Protein AF-A0A535WYV5-F1 (afdb_monomer)

Secondary structure (DSSP, 8-state):
-EEEETTEEEE--S-B--TT-TTBHHHHGGG-SS--------SS-HHHHSPPSS---PPP------PPP---HHHHH--TTTT-TTGGGGG-TT--EEE-HHHHHHTTTT--HHHHHHHHHHHHHHHHHHSS-EEE-PPPTT--HHHHHH-

pLDDT: mean 81.95, std 10.93, range [49.19, 94.5]

Mean predicted aligned error: 14.27 Å

Foldseek 3Di:
DWDDDDPDIDDDPPEDCDPPDPHHPQVVCVPPPRDHDDDDDDDDDPVVSDDDPDDDDDDDDDPPPPPDPLDALVQQLDDCVVLGHPNVCLVVLVAAEDEDVVLQVCCVPRDDPVSLVSNQVSQVVVCVVSVRHYYDHDAHPPDDPVRSVVD

Structure (mmCIF, N/CA/C/O backbone):
data_AF-A0A535WYV5-F1
#
_entry.id   AF-A0A535WYV5-F1
#
loop_
_atom_site.group_PDB
_atom_site.id
_atom_site.type_symbol
_atom_site.label_atom_id
_atom_site.label_alt_id
_atom_site.label_comp_id
_atom_site.label_asym_id
_atom_site.label_entity_id
_atom_site.label_seq_id
_atom_site.pdbx_PDB_ins_code
_atom_site.Cartn_x
_atom_site.Cartn_y
_atom_site.Cartn_z
_atom_site.occupancy
_atom_site.B_iso_or_equiv
_atom_site.auth_seq_id
_atom_site.auth_comp_id
_atom_site.auth_asym_id
_atom_site.auth_atom_id
_atom_site.pdbx_PDB_model_num
ATOM 1 N N . MET A 1 1 ? 28.569 -13.545 -37.281 1.00 82.06 1 MET A N 1
ATOM 2 C CA . MET A 1 1 ? 28.029 -12.364 -36.580 1.00 82.06 1 MET A CA 1
ATOM 3 C C . MET A 1 1 ? 28.023 -12.646 -35.089 1.00 82.06 1 MET A C 1
ATOM 5 O O . MET A 1 1 ? 27.702 -13.766 -34.709 1.00 82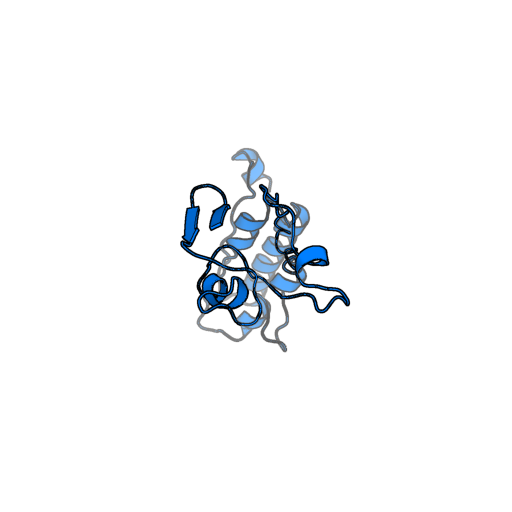.06 1 MET A O 1
ATOM 9 N N . LYS A 1 2 ? 28.414 -11.672 -34.265 1.00 88.19 2 LYS A N 1
ATOM 10 C CA . LYS A 1 2 ? 28.377 -11.778 -32.802 1.00 88.19 2 LYS A CA 1
ATOM 11 C C . LYS A 1 2 ? 27.554 -10.634 -32.235 1.00 88.19 2 LYS A C 1
ATOM 13 O O . LYS A 1 2 ? 27.685 -9.510 -32.715 1.00 88.19 2 LYS A O 1
ATOM 18 N N . ILE A 1 3 ? 26.736 -10.931 -31.238 1.00 89.00 3 ILE A N 1
ATOM 19 C CA . ILE A 1 3 ? 25.835 -9.981 -30.589 1.00 89.00 3 ILE A CA 1
ATOM 20 C C . ILE A 1 3 ? 26.072 -10.104 -29.093 1.00 89.00 3 ILE A C 1
ATOM 22 O O . ILE A 1 3 ? 26.111 -11.213 -28.567 1.00 89.00 3 ILE A O 1
ATOM 26 N N . ARG A 1 4 ? 26.280 -8.978 -28.411 1.00 88.38 4 ARG A N 1
ATOM 27 C CA . ARG A 1 4 ? 26.552 -8.964 -26.975 1.00 88.38 4 ARG A CA 1
ATOM 28 C C . ARG A 1 4 ? 25.704 -7.908 -26.288 1.00 88.38 4 ARG A C 1
ATOM 30 O O . ARG A 1 4 ? 25.691 -6.759 -26.722 1.00 88.38 4 ARG A O 1
ATOM 37 N N . SER A 1 5 ? 25.066 -8.300 -25.191 1.00 83.69 5 SER A N 1
ATOM 38 C CA . SER A 1 5 ? 24.406 -7.396 -24.251 1.00 83.69 5 SER A CA 1
ATOM 39 C C . SER A 1 5 ? 24.818 -7.780 -22.832 1.00 83.69 5 SER A C 1
ATOM 41 O O . SER A 1 5 ? 24.516 -8.880 -22.367 1.00 83.69 5 SER A O 1
ATOM 43 N N . GLY A 1 6 ? 25.575 -6.908 -22.160 1.00 83.00 6 GLY A N 1
ATOM 44 C CA . GLY A 1 6 ? 26.135 -7.196 -20.838 1.00 83.00 6 GLY A CA 1
ATOM 45 C C . GLY A 1 6 ? 26.974 -8.480 -20.826 1.00 83.00 6 GLY A C 1
ATOM 46 O O . GLY A 1 6 ? 27.996 -8.567 -21.510 1.00 83.00 6 GLY A O 1
ATOM 47 N N . SER A 1 7 ? 26.534 -9.470 -20.046 1.00 83.50 7 SER A N 1
ATOM 48 C CA . SER A 1 7 ? 27.166 -10.789 -19.897 1.00 83.50 7 SER A CA 1
ATOM 49 C C . SER A 1 7 ? 26.657 -11.857 -20.875 1.00 83.50 7 SER A C 1
ATOM 51 O O . SER A 1 7 ? 27.209 -12.957 -20.901 1.00 83.50 7 SER A O 1
ATOM 53 N N . VAL A 1 8 ? 25.627 -11.563 -21.677 1.00 85.88 8 VAL A N 1
ATOM 54 C CA . VAL A 1 8 ? 25.046 -12.507 -22.643 1.00 85.88 8 VAL A CA 1
ATOM 55 C C . VAL A 1 8 ? 25.661 -12.268 -24.024 1.00 85.88 8 VAL A C 1
ATOM 57 O O . VAL A 1 8 ? 25.624 -11.150 -24.545 1.00 85.88 8 VAL A O 1
ATOM 60 N N . GLU A 1 9 ? 26.229 -13.318 -24.623 1.00 90.81 9 GLU A N 1
ATOM 61 C CA . GLU A 1 9 ? 26.785 -13.314 -25.983 1.00 90.81 9 GLU A CA 1
ATOM 62 C C . GLU A 1 9 ? 26.078 -14.367 -26.848 1.00 90.81 9 GLU A C 1
ATOM 64 O O . GLU A 1 9 ? 25.983 -15.533 -26.469 1.00 90.81 9 GLU A O 1
ATOM 69 N N . GLU A 1 10 ? 25.620 -13.953 -28.029 1.00 89.56 10 GLU A N 1
ATOM 70 C CA . GLU A 1 10 ? 25.057 -14.818 -29.065 1.00 89.56 10 GLU A CA 1
ATOM 71 C C . GLU A 1 10 ? 25.979 -14.816 -30.295 1.00 89.56 10 GLU A C 1
ATOM 73 O O . GLU A 1 10 ? 26.386 -13.763 -30.804 1.00 89.56 10 GLU A O 1
ATOM 78 N N . GLY A 1 11 ? 26.333 -16.011 -30.774 1.00 89.56 11 GLY A N 1
ATOM 79 C CA . GLY A 1 11 ? 27.223 -16.215 -31.915 1.00 89.56 11 GLY A CA 1
ATOM 80 C C . GLY A 1 11 ? 26.521 -16.942 -33.055 1.00 89.56 11 GLY A C 1
ATOM 81 O O . GLY A 1 11 ? 25.997 -18.036 -32.869 1.00 89.56 11 GLY A O 1
ATOM 82 N N . TYR A 1 12 ? 26.562 -16.355 -34.250 1.00 87.31 12 TYR A N 1
ATOM 83 C CA . TYR A 1 12 ? 25.947 -16.908 -35.455 1.00 87.31 12 TYR A CA 1
ATOM 84 C C . TYR A 1 12 ? 26.981 -17.059 -36.569 1.00 87.31 12 TYR A C 1
ATOM 86 O O . TYR A 1 12 ? 27.593 -16.079 -37.014 1.00 87.31 12 TYR A O 1
ATOM 94 N N . GLU A 1 13 ? 27.175 -18.286 -37.043 1.00 85.56 13 GLU A N 1
ATOM 95 C CA . GLU A 1 13 ? 28.150 -18.605 -38.085 1.00 85.56 13 GLU A CA 1
ATOM 96 C C . GLU A 1 13 ? 27.537 -18.621 -39.484 1.00 85.56 13 GLU A C 1
ATOM 98 O O . GLU A 1 13 ? 26.392 -19.033 -39.681 1.00 85.56 13 GLU A O 1
ATOM 103 N N . ASN A 1 14 ? 28.352 -18.258 -40.481 1.00 82.62 14 ASN A N 1
ATOM 104 C CA . ASN A 1 14 ? 27.999 -18.332 -41.903 1.00 82.62 14 ASN A CA 1
ATOM 105 C C . ASN A 1 14 ? 26.740 -17.528 -42.277 1.00 82.62 14 ASN A C 1
ATOM 107 O O . ASN A 1 14 ? 25.965 -17.943 -43.135 1.00 82.62 14 ASN A O 1
ATOM 111 N N . VAL A 1 15 ? 26.530 -16.388 -41.616 1.00 83.62 15 VAL A N 1
ATOM 112 C CA . VAL A 1 15 ? 25.406 -15.484 -41.884 1.00 83.62 15 VAL A CA 1
ATOM 113 C C . VAL A 1 15 ? 25.689 -14.642 -43.125 1.00 83.62 15 VAL A C 1
ATOM 115 O O . VAL A 1 15 ? 26.800 -14.142 -43.300 1.00 83.62 15 VAL A O 1
ATOM 118 N N . SER A 1 16 ? 24.676 -14.461 -43.969 1.00 82.12 16 SER A N 1
ATOM 119 C CA . SER A 1 16 ? 24.747 -13.684 -45.203 1.00 82.12 16 SER A CA 1
ATOM 120 C C . SER A 1 16 ? 23.697 -12.575 -45.235 1.00 82.12 16 SER A C 1
ATOM 122 O O . SER A 1 16 ? 22.596 -12.718 -44.711 1.00 82.12 16 SER A O 1
ATOM 124 N N . LEU A 1 17 ? 24.033 -11.474 -45.906 1.00 76.50 17 LEU A N 1
ATOM 125 C CA . LEU A 1 17 ? 23.131 -10.348 -46.167 1.00 76.50 17 LEU A CA 1
ATOM 126 C C . LEU A 1 17 ? 22.3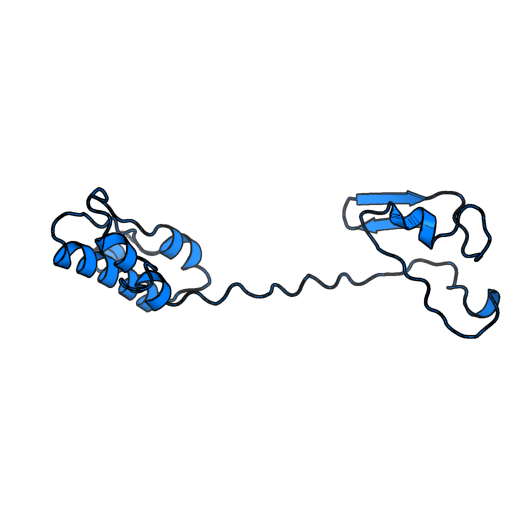81 -10.494 -47.507 1.00 76.50 17 LEU A C 1
ATOM 128 O O . LEU A 1 17 ? 21.578 -9.643 -47.877 1.00 76.50 17 LEU A O 1
ATOM 132 N N . GLY A 1 18 ? 22.649 -11.562 -48.268 1.00 73.44 18 GLY A N 1
ATOM 133 C CA . GLY A 1 18 ? 22.030 -11.790 -49.571 1.00 73.44 18 GLY A CA 1
ATOM 134 C C . GLY A 1 18 ? 20.576 -12.248 -49.451 1.00 73.44 18 GLY A C 1
ATOM 135 O O . GLY A 1 18 ? 20.280 -13.222 -48.762 1.00 73.44 18 GLY A O 1
ATOM 136 N N . ARG A 1 19 ? 19.668 -11.613 -50.201 1.00 66.75 19 ARG A N 1
ATOM 137 C CA . ARG A 1 19 ? 18.214 -11.885 -50.173 1.00 66.75 19 ARG A CA 1
ATOM 138 C C . ARG A 1 19 ? 17.808 -13.331 -50.512 1.00 66.75 19 ARG A C 1
ATOM 140 O O . ARG A 1 19 ? 16.700 -13.738 -50.204 1.00 66.75 19 ARG A O 1
ATOM 147 N N . ARG A 1 20 ? 18.679 -14.093 -51.186 1.00 68.19 20 ARG A N 1
ATOM 148 C CA . ARG A 1 20 ? 18.479 -15.512 -51.558 1.00 68.19 20 ARG A CA 1
ATOM 149 C C . ARG A 1 20 ? 19.539 -16.441 -50.955 1.00 68.19 20 ARG A C 1
ATOM 151 O O . ARG A 1 20 ? 19.746 -17.545 -51.451 1.00 68.19 20 ARG A O 1
ATOM 158 N N . ALA A 1 21 ? 20.279 -15.974 -49.953 1.00 74.69 21 ALA A N 1
ATOM 159 C CA . ALA A 1 21 ? 21.284 -16.796 -49.298 1.00 74.69 21 ALA A CA 1
ATOM 160 C C . ALA A 1 21 ? 20.613 -17.794 -48.349 1.00 74.69 21 ALA A C 1
ATOM 162 O O . ALA A 1 21 ? 19.713 -17.422 -47.608 1.00 74.69 21 ALA A O 1
ATOM 163 N N . ALA A 1 22 ? 21.107 -19.034 -48.313 1.00 73.06 22 ALA A N 1
ATOM 164 C CA . ALA A 1 22 ? 20.564 -20.105 -47.467 1.00 73.06 22 ALA A CA 1
ATOM 165 C C . ALA A 1 22 ? 20.650 -19.835 -45.948 1.00 73.06 22 ALA A C 1
ATOM 167 O O . ALA A 1 22 ? 20.083 -20.578 -45.156 1.00 73.06 22 ALA A O 1
ATOM 168 N N . LYS A 1 23 ? 21.403 -18.808 -45.537 1.00 79.88 23 LYS A N 1
ATOM 169 C CA . LYS A 1 23 ? 21.538 -18.347 -44.150 1.00 79.88 23 LYS A CA 1
ATOM 170 C C . LYS A 1 23 ? 21.416 -16.828 -44.101 1.00 79.88 23 LYS A C 1
ATOM 172 O O . LYS A 1 23 ? 22.397 -16.132 -43.824 1.00 79.88 23 LYS A O 1
ATOM 177 N N . ASN A 1 24 ? 20.246 -16.305 -44.455 1.00 84.75 24 ASN A N 1
ATOM 178 C CA . ASN A 1 24 ? 20.016 -14.867 -44.405 1.00 84.75 24 ASN A CA 1
ATOM 179 C C . ASN A 1 24 ? 19.999 -14.364 -42.948 1.00 84.75 24 ASN A C 1
ATOM 181 O O . ASN A 1 24 ? 19.461 -15.018 -42.056 1.00 84.75 24 ASN A O 1
ATOM 185 N N . VAL A 1 25 ? 20.590 -13.193 -42.709 1.00 84.69 25 VAL A N 1
ATOM 186 C CA . VAL A 1 25 ? 20.659 -12.554 -41.388 1.00 84.69 25 VAL A CA 1
ATOM 187 C C . VAL A 1 25 ? 19.293 -12.369 -40.726 1.00 84.69 25 VAL A C 1
ATOM 189 O O . VAL A 1 25 ? 19.190 -12.584 -39.522 1.00 84.69 25 VAL A O 1
ATOM 192 N N . THR A 1 26 ? 18.240 -12.033 -41.476 1.00 83.62 26 THR A N 1
ATOM 193 C CA . THR A 1 26 ? 16.907 -11.814 -40.901 1.00 83.62 26 THR A CA 1
ATOM 194 C C . THR A 1 26 ? 16.286 -13.117 -40.426 1.00 83.62 26 THR A C 1
ATOM 196 O O . THR A 1 26 ? 15.638 -13.129 -39.390 1.00 83.62 26 THR A O 1
ATOM 199 N N . GLU A 1 27 ? 16.512 -14.219 -41.143 1.00 83.81 27 GLU A N 1
ATOM 200 C CA . GLU A 1 27 ? 16.002 -15.547 -40.779 1.00 83.81 27 GLU A CA 1
ATOM 201 C C . GLU A 1 27 ? 16.771 -16.127 -39.590 1.00 83.81 27 GLU A C 1
ATOM 203 O O . GLU A 1 27 ? 16.177 -16.606 -38.628 1.00 83.81 27 GLU A O 1
ATOM 208 N N . VAL A 1 28 ? 18.104 -16.036 -39.615 1.00 85.44 28 VAL A N 1
ATOM 209 C CA . VAL A 1 28 ? 18.954 -16.570 -38.541 1.00 85.44 28 VAL A CA 1
ATOM 210 C C . VAL A 1 28 ? 18.713 -15.828 -37.220 1.00 85.44 28 VAL A C 1
ATOM 212 O O . VAL A 1 28 ? 18.719 -16.450 -36.157 1.00 85.44 28 VAL A O 1
ATOM 215 N N . LEU A 1 29 ? 18.465 -14.516 -37.272 1.00 87.12 29 LEU A N 1
ATOM 216 C CA . LEU A 1 29 ? 18.243 -13.697 -36.079 1.00 87.12 29 LEU A CA 1
ATOM 217 C C . LEU A 1 29 ? 16.794 -13.688 -35.574 1.00 87.12 29 LEU A C 1
ATOM 219 O O . LEU A 1 29 ? 16.550 -13.108 -34.522 1.00 87.12 29 LEU A O 1
ATOM 223 N N . GLN A 1 30 ? 15.852 -14.390 -36.217 1.00 84.69 30 GLN A N 1
ATOM 224 C CA . GLN A 1 30 ? 14.537 -14.650 -35.604 1.00 84.69 30 GLN A CA 1
ATOM 225 C C . GLN A 1 30 ? 14.652 -15.449 -34.298 1.00 84.69 30 GLN A C 1
ATOM 227 O O . GLN A 1 30 ? 13.800 -15.328 -33.424 1.00 84.69 30 GLN A O 1
ATOM 232 N N . ALA A 1 31 ? 15.710 -16.253 -34.156 1.00 83.38 31 ALA A N 1
ATOM 233 C CA . ALA A 1 31 ? 15.995 -17.013 -32.942 1.00 83.38 31 ALA A CA 1
ATOM 234 C C . ALA A 1 31 ? 16.811 -16.226 -31.895 1.00 83.38 31 ALA A C 1
ATOM 236 O O . ALA A 1 31 ? 17.108 -16.776 -30.833 1.00 83.38 31 ALA A O 1
ATOM 237 N N . SER A 1 32 ? 17.219 -14.984 -32.186 1.00 86.06 32 SER A N 1
ATOM 238 C CA . SER A 1 32 ? 17.980 -14.159 -31.238 1.00 86.06 32 SER A CA 1
ATOM 239 C C . SER A 1 32 ? 17.075 -13.649 -30.121 1.00 86.06 32 SER A C 1
ATOM 241 O O . SER A 1 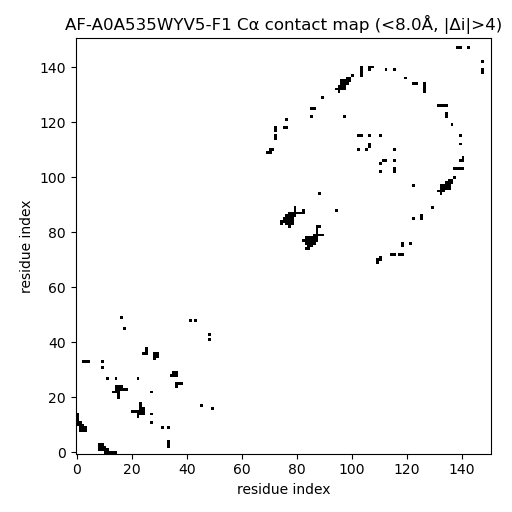32 ? 15.941 -13.232 -30.364 1.00 86.06 32 SER A O 1
ATOM 243 N N . LYS A 1 33 ? 17.585 -13.666 -28.886 1.00 86.06 33 LYS A N 1
ATOM 244 C CA . LYS A 1 33 ? 16.891 -13.103 -27.718 1.00 86.06 33 LYS A CA 1
ATOM 245 C C . LYS A 1 33 ? 17.314 -11.666 -27.433 1.00 86.06 33 LYS A C 1
ATOM 247 O O . LYS A 1 33 ? 16.682 -11.004 -26.614 1.00 86.06 33 LYS A O 1
ATOM 252 N N . LEU A 1 34 ? 18.392 -11.197 -28.065 1.00 84.56 34 LEU A N 1
ATOM 253 C CA . LEU A 1 34 ? 18.992 -9.894 -27.778 1.00 84.56 34 LEU A CA 1
ATOM 254 C C . LEU A 1 34 ? 18.544 -8.795 -28.741 1.00 84.56 34 LEU A C 1
ATOM 256 O O . LEU A 1 34 ? 18.441 -7.637 -28.339 1.00 84.56 34 LEU A O 1
ATOM 260 N N . VAL A 1 35 ? 18.304 -9.131 -30.007 1.00 84.69 35 VAL A N 1
ATOM 261 C CA . VAL A 1 35 ? 17.937 -8.157 -31.041 1.00 84.69 35 VAL A CA 1
ATOM 262 C C . VAL A 1 35 ? 16.877 -8.702 -31.989 1.00 84.69 35 VAL A C 1
ATOM 264 O O . VAL A 1 35 ? 16.810 -9.903 -32.247 1.00 84.69 35 VAL A O 1
ATOM 267 N N . MET A 1 36 ? 16.104 -7.788 -32.571 1.00 81.19 36 MET A N 1
ATOM 268 C CA . MET A 1 36 ? 15.292 -8.043 -33.758 1.00 81.19 36 MET A CA 1
ATOM 269 C C . MET A 1 36 ? 15.893 -7.291 -34.942 1.00 81.19 36 MET A C 1
ATOM 271 O O . MET A 1 36 ? 16.323 -6.146 -34.799 1.00 81.19 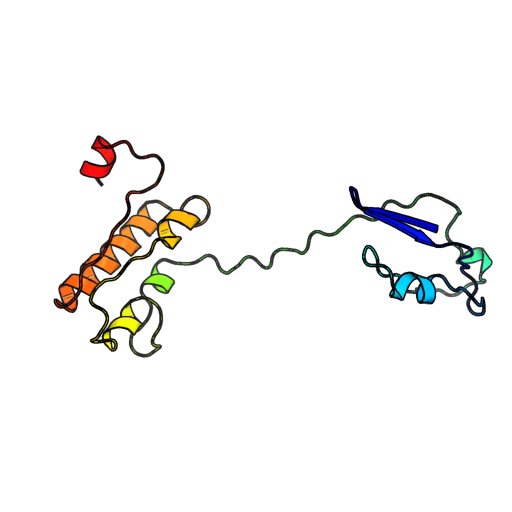36 MET A O 1
ATOM 275 N N . VAL A 1 37 ? 15.914 -7.929 -36.111 1.00 83.94 37 VAL A N 1
ATOM 276 C CA . VAL A 1 37 ? 16.418 -7.324 -37.348 1.00 83.94 37 VAL A CA 1
ATOM 277 C C . VAL A 1 37 ? 15.297 -7.257 -38.369 1.00 83.94 37 VAL A C 1
ATOM 279 O O . VAL A 1 37 ? 14.605 -8.243 -38.613 1.00 83.94 37 VAL A O 1
ATOM 282 N N . ILE A 1 38 ? 15.137 -6.082 -38.970 1.00 78.56 38 ILE A N 1
ATOM 283 C CA . ILE A 1 38 ? 14.147 -5.806 -40.008 1.00 78.56 38 ILE A CA 1
ATOM 284 C C . ILE A 1 38 ? 14.910 -5.371 -41.259 1.00 78.56 38 ILE A C 1
ATOM 286 O O . ILE A 1 38 ? 15.828 -4.557 -41.173 1.00 78.56 38 ILE A O 1
ATOM 290 N N . GLU A 1 39 ? 14.552 -5.922 -42.420 1.00 75.44 39 GLU A N 1
ATOM 291 C CA . GLU A 1 39 ? 15.091 -5.447 -43.696 1.00 75.44 39 GLU A CA 1
ATOM 292 C C . GLU A 1 39 ? 14.352 -4.168 -44.108 1.00 75.44 39 GLU A C 1
ATOM 294 O O . GLU A 1 39 ? 13.167 -4.203 -44.447 1.00 75.44 39 GLU A O 1
ATOM 299 N N . GLU A 1 40 ? 15.050 -3.035 -44.108 1.00 71.75 40 GLU A N 1
ATOM 300 C CA . GLU A 1 40 ? 14.508 -1.793 -44.654 1.00 71.75 40 GLU A CA 1
ATOM 301 C C . GLU A 1 40 ? 14.525 -1.844 -46.192 1.00 71.75 40 GLU A C 1
ATOM 303 O O . GLU A 1 40 ? 15.552 -2.132 -46.827 1.00 71.75 40 GLU A O 1
ATOM 308 N N . GLN A 1 41 ? 13.366 -1.608 -46.817 1.00 68.00 41 GLN A N 1
ATOM 309 C CA . GLN A 1 41 ? 13.227 -1.627 -48.275 1.00 68.00 41 GLN A CA 1
ATOM 310 C C . GLN A 1 41 ? 13.665 -0.296 -48.895 1.00 68.00 41 GLN A C 1
ATOM 312 O O . GLN A 1 41 ? 12.846 0.518 -49.315 1.00 68.00 41 GLN A O 1
ATOM 317 N N . THR A 1 42 ? 14.976 -0.100 -48.986 1.00 65.12 42 THR A N 1
ATOM 318 C CA . THR A 1 42 ? 15.587 1.041 -49.684 1.00 65.12 42 THR A CA 1
ATOM 319 C C . THR A 1 42 ? 15.907 0.676 -51.140 1.00 65.12 42 THR A C 1
ATOM 321 O O . THR A 1 42 ? 16.288 -0.460 -51.431 1.00 65.12 42 THR A O 1
ATOM 324 N N . GLN A 1 43 ? 15.750 1.618 -52.078 1.00 62.28 43 GLN A N 1
ATOM 325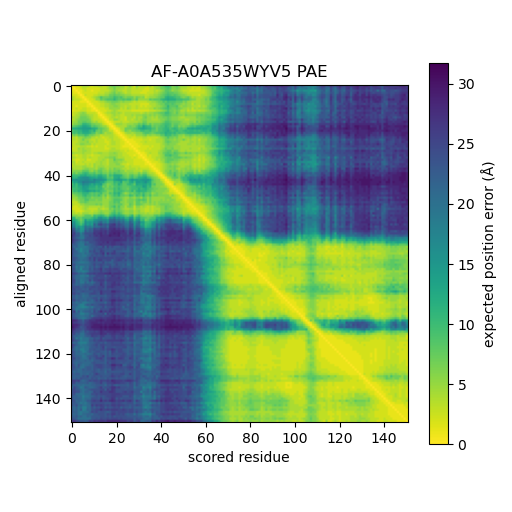 C CA . GLN A 1 43 ? 16.098 1.417 -53.494 1.00 62.28 43 GLN A CA 1
ATOM 326 C C . GLN A 1 43 ? 17.626 1.440 -53.688 1.00 62.28 43 GLN A C 1
ATOM 328 O O . GLN A 1 43 ? 18.291 2.326 -53.162 1.00 62.28 43 GLN A O 1
ATOM 333 N N . GLY A 1 44 ? 18.179 0.473 -54.429 1.00 67.94 44 GLY A N 1
ATOM 334 C CA . GLY A 1 44 ? 19.619 0.359 -54.704 1.00 67.94 44 GLY A CA 1
ATOM 335 C C . GLY A 1 44 ? 20.080 -1.090 -54.892 1.00 67.94 44 GLY A C 1
ATOM 336 O O . GLY A 1 44 ? 19.353 -2.039 -54.574 1.00 67.94 44 GLY A O 1
ATOM 337 N N . SER A 1 45 ? 21.287 -1.279 -55.424 1.00 69.81 45 SER A N 1
ATOM 338 C CA . SER A 1 45 ? 21.926 -2.593 -55.533 1.00 69.81 45 SER A CA 1
ATOM 339 C C . SER A 1 45 ? 22.308 -3.147 -54.153 1.00 69.81 45 SER A C 1
ATOM 341 O O . SER A 1 45 ? 22.424 -2.412 -53.174 1.00 69.81 45 SER A O 1
ATOM 343 N N . LEU A 1 46 ? 22.522 -4.466 -54.050 1.00 64.62 46 LEU A N 1
ATOM 344 C CA . LEU A 1 46 ? 22.946 -5.090 -52.787 1.00 64.62 46 LEU A CA 1
ATOM 345 C C . LEU A 1 46 ? 24.240 -4.463 -52.244 1.00 64.62 46 LEU A C 1
ATOM 347 O O . LEU A 1 46 ? 24.341 -4.266 -51.044 1.00 64.62 46 LEU A O 1
ATOM 351 N N . ALA A 1 47 ? 25.185 -4.102 -53.117 1.00 69.00 47 ALA A N 1
ATOM 352 C CA . ALA A 1 47 ? 26.452 -3.492 -52.718 1.00 69.00 47 ALA A CA 1
ATOM 353 C C . ALA A 1 47 ? 26.278 -2.098 -52.089 1.00 69.00 47 ALA A C 1
ATOM 355 O O . ALA A 1 47 ? 27.026 -1.748 -51.185 1.00 69.00 47 ALA A O 1
ATOM 356 N N . GLU A 1 48 ? 25.278 -1.327 -52.525 1.00 70.12 48 GLU A N 1
ATOM 357 C CA . GLU A 1 48 ? 24.983 0.015 -51.996 1.00 70.12 48 GLU A CA 1
ATOM 358 C C . GLU A 1 48 ? 24.176 -0.029 -50.692 1.00 70.12 48 GLU A C 1
ATOM 360 O O . GLU A 1 48 ? 24.230 0.900 -49.892 1.00 70.12 48 GLU A O 1
ATOM 365 N N . ARG A 1 49 ? 23.419 -1.111 -50.473 1.00 69.62 49 ARG A N 1
ATOM 366 C CA . ARG A 1 49 ? 22.599 -1.326 -49.269 1.00 69.62 49 ARG A CA 1
ATOM 367 C C . ARG A 1 49 ? 23.334 -2.090 -48.170 1.00 69.62 49 ARG A C 1
ATOM 369 O O . ARG A 1 49 ? 22.807 -2.220 -47.067 1.00 69.62 49 ARG A O 1
ATOM 376 N N . MET A 1 50 ? 24.500 -2.660 -48.472 1.00 70.88 50 MET A N 1
ATOM 377 C CA . MET A 1 50 ? 25.251 -3.447 -47.506 1.00 70.88 50 MET A CA 1
ATOM 378 C C . MET A 1 50 ? 25.846 -2.526 -46.437 1.00 70.88 50 MET A C 1
ATOM 380 O O . MET A 1 50 ? 26.613 -1.628 -46.780 1.00 70.88 50 MET A O 1
ATOM 384 N N . PRO A 1 51 ? 25.531 -2.745 -45.147 1.00 74.19 51 PRO A N 1
ATOM 385 C CA . PRO A 1 51 ? 26.244 -2.072 -44.076 1.00 74.19 51 PRO A CA 1
ATOM 386 C C . PRO A 1 51 ? 27.734 -2.405 -44.159 1.00 74.19 51 PRO A C 1
ATOM 388 O O . PRO A 1 51 ? 28.119 -3.530 -44.497 1.00 74.19 51 PRO A O 1
ATOM 391 N N . GLU A 1 52 ? 28.569 -1.420 -43.842 1.00 80.88 52 GLU A N 1
ATOM 392 C CA . GLU A 1 52 ? 30.009 -1.620 -43.740 1.00 80.88 52 GLU A CA 1
ATOM 393 C C . GLU A 1 52 ? 30.335 -2.736 -42.737 1.00 80.88 52 GLU A C 1
ATOM 395 O O . GLU A 1 52 ? 29.706 -2.896 -41.689 1.00 80.88 52 GLU A O 1
ATOM 400 N N . ALA A 1 53 ? 31.342 -3.546 -43.054 1.00 79.50 53 ALA A N 1
ATOM 401 C CA . ALA A 1 53 ? 31.783 -4.574 -42.129 1.00 79.50 53 ALA A CA 1
ATOM 402 C C . ALA A 1 53 ? 32.389 -3.904 -40.888 1.00 79.50 53 ALA A C 1
ATOM 404 O O . ALA A 1 53 ? 33.453 -3.292 -40.957 1.00 79.50 53 ALA A O 1
ATOM 405 N N . GLY A 1 54 ? 31.720 -4.030 -39.746 1.00 83.06 54 GLY A N 1
ATOM 406 C CA . GLY A 1 54 ? 32.161 -3.364 -38.532 1.00 83.06 54 GLY A CA 1
ATOM 407 C C . GLY A 1 54 ? 31.317 -3.687 -37.310 1.00 83.06 54 GLY A C 1
ATOM 408 O O . GLY A 1 54 ? 30.398 -4.509 -37.342 1.00 83.06 54 GLY A O 1
ATOM 409 N N . THR A 1 55 ? 31.670 -3.028 -36.211 1.00 85.19 55 THR A N 1
ATOM 410 C CA . THR A 1 55 ? 30.962 -3.129 -34.936 1.00 85.19 55 THR A CA 1
ATOM 411 C C . THR A 1 55 ? 29.976 -1.977 -34.819 1.00 85.19 55 THR A C 1
ATOM 413 O O . THR A 1 55 ? 30.370 -0.814 -34.861 1.00 85.19 55 THR A O 1
ATOM 416 N N . TYR A 1 56 ? 28.702 -2.307 -34.622 1.00 84.12 56 TYR A N 1
ATOM 417 C CA . TYR A 1 56 ? 27.628 -1.335 -34.458 1.00 84.12 56 TYR A CA 1
ATOM 418 C C . TYR A 1 56 ? 27.177 -1.277 -33.001 1.00 84.12 56 TYR A C 1
ATOM 420 O O . TYR A 1 56 ? 26.864 -2.303 -32.398 1.00 84.12 56 TYR A O 1
ATOM 428 N N . PHE A 1 57 ? 27.115 -0.069 -32.440 1.00 85.25 57 PHE A N 1
ATOM 429 C CA . PHE A 1 57 ? 26.553 0.162 -31.113 1.00 85.25 57 PHE A CA 1
ATOM 430 C C . PHE A 1 57 ? 25.058 0.456 -31.233 1.00 85.25 57 PHE A C 1
ATOM 432 O O . PHE A 1 57 ? 24.662 1.525 -31.698 1.00 85.25 57 PHE A O 1
ATOM 439 N N . ILE A 1 58 ? 24.229 -0.494 -30.806 1.00 83.00 58 ILE A N 1
ATOM 440 C CA . ILE A 1 58 ? 22.774 -0.335 -30.758 1.00 83.00 58 ILE A CA 1
ATOM 441 C C . ILE A 1 58 ? 22.421 0.279 -29.406 1.00 83.00 58 ILE A C 1
ATOM 443 O O . ILE A 1 58 ? 22.723 -0.294 -28.359 1.00 83.00 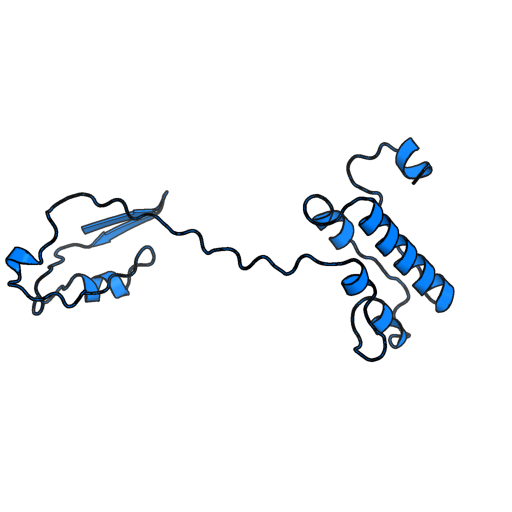58 ILE A O 1
ATOM 447 N N . ARG A 1 59 ? 21.789 1.456 -29.411 1.00 79.12 59 ARG A N 1
ATOM 448 C CA . ARG A 1 59 ? 21.256 2.040 -28.178 1.00 79.12 59 ARG A CA 1
ATOM 449 C C . ARG A 1 59 ? 19.990 1.283 -27.800 1.00 79.12 59 ARG A C 1
ATOM 451 O O . ARG A 1 59 ? 19.009 1.329 -28.537 1.00 79.12 59 ARG A O 1
ATOM 458 N N . HIS A 1 60 ? 20.015 0.607 -26.657 1.00 67.56 60 HIS A N 1
ATOM 459 C CA . HIS A 1 60 ? 18.796 0.119 -26.030 1.00 67.56 60 HIS A CA 1
ATOM 460 C C . HIS A 1 60 ? 17.956 1.338 -25.634 1.00 67.56 60 HIS A C 1
ATOM 462 O O . HIS A 1 60 ? 18.416 2.178 -24.861 1.00 67.56 60 HIS A O 1
ATOM 468 N N . GLN A 1 61 ? 16.759 1.473 -26.204 1.00 60.72 61 GLN A N 1
ATOM 469 C CA . GLN A 1 61 ? 15.745 2.312 -25.584 1.00 60.72 61 GLN A CA 1
ATOM 470 C C . GLN A 1 61 ? 15.222 1.505 -24.405 1.00 60.72 61 GLN A C 1
ATOM 472 O O . GLN A 1 61 ? 14.593 0.468 -24.618 1.00 60.72 61 GLN A O 1
ATOM 477 N N . GLU A 1 62 ? 15.531 1.943 -23.183 1.00 62.72 62 GLU A N 1
ATOM 478 C CA . GLU A 1 62 ? 14.829 1.424 -22.015 1.00 62.72 62 GLU A CA 1
ATOM 479 C C . GLU A 1 62 ? 13.331 1.552 -22.302 1.00 62.72 62 GLU A C 1
ATOM 481 O O . GLU A 1 62 ? 12.908 2.613 -22.788 1.00 62.72 62 GLU A O 1
ATOM 486 N N . PRO A 1 63 ? 12.531 0.491 -22.080 1.00 58.59 63 PRO A N 1
ATOM 487 C CA . PRO A 1 63 ? 11.089 0.614 -22.143 1.00 58.59 63 PRO A CA 1
ATOM 488 C C . PRO A 1 63 ? 10.732 1.835 -21.314 1.00 58.59 63 PRO A C 1
ATOM 490 O O . PRO A 1 63 ? 11.075 1.901 -20.133 1.00 58.59 63 PRO A O 1
ATOM 493 N N . LYS A 1 64 ? 10.117 2.837 -21.948 1.00 53.78 64 LYS A N 1
ATOM 494 C CA . LYS A 1 64 ? 9.552 3.961 -21.219 1.00 53.78 64 LYS A CA 1
ATOM 495 C C . LYS A 1 64 ? 8.590 3.306 -20.246 1.00 53.78 64 LYS A C 1
ATOM 497 O O . LYS A 1 64 ? 7.586 2.764 -20.697 1.00 53.78 64 LYS A O 1
ATOM 502 N N . ALA A 1 65 ? 8.955 3.251 -18.965 1.00 59.28 65 ALA A N 1
ATOM 503 C CA . ALA A 1 65 ? 8.051 2.771 -17.945 1.00 59.28 65 ALA A CA 1
ATOM 504 C C . ALA A 1 65 ? 6.800 3.623 -18.133 1.00 59.28 65 ALA A C 1
ATOM 506 O O . ALA A 1 65 ? 6.847 4.843 -17.948 1.00 59.28 65 ALA A O 1
ATOM 507 N N . GLU A 1 66 ? 5.722 3.021 -18.633 1.00 53.94 66 GLU A N 1
ATOM 508 C CA . GLU A 1 66 ? 4.410 3.611 -18.473 1.00 53.94 66 GLU A CA 1
ATOM 509 C C . GLU A 1 66 ? 4.259 3.655 -16.965 1.00 53.94 66 GLU A C 1
ATOM 511 O O . GLU A 1 66 ? 4.081 2.621 -16.324 1.00 53.94 66 GLU A O 1
ATOM 516 N N . GLY A 1 67 ? 4.574 4.821 -16.392 1.00 53.06 67 GLY A N 1
ATOM 517 C CA . GLY A 1 67 ? 4.594 4.993 -14.957 1.00 53.06 67 GLY A CA 1
ATOM 518 C C . GLY A 1 67 ? 3.252 4.499 -14.467 1.00 53.06 67 GLY A C 1
ATOM 519 O O . GLY A 1 67 ? 2.222 4.982 -14.945 1.00 53.06 67 GLY A O 1
ATOM 520 N N . LEU A 1 68 ? 3.272 3.502 -13.578 1.00 56.81 68 LEU A N 1
ATOM 521 C CA . LEU A 1 68 ? 2.070 3.126 -12.855 1.00 56.81 68 LEU A CA 1
ATOM 522 C C . LEU A 1 68 ? 1.444 4.433 -12.355 1.00 56.81 68 LEU A C 1
ATOM 524 O O . LEU A 1 68 ? 2.193 5.303 -11.886 1.00 56.81 68 LEU A O 1
ATOM 528 N N . PRO A 1 69 ? 0.127 4.630 -12.541 1.00 58.25 69 PRO A N 1
ATOM 529 C CA . PRO A 1 69 ? -0.511 5.870 -12.140 1.00 58.25 69 PRO A CA 1
ATOM 530 C C . PRO A 1 69 ? -0.117 6.168 -10.697 1.00 58.25 69 PRO A C 1
ATOM 532 O O . PRO A 1 69 ? -0.154 5.280 -9.844 1.00 58.25 69 PRO A O 1
ATOM 535 N N . LEU A 1 70 ? 0.344 7.400 -10.461 1.00 66.31 70 LEU A N 1
ATOM 536 C CA . LEU A 1 70 ? 0.769 7.836 -9.139 1.00 66.31 70 LEU A CA 1
ATOM 537 C C . LEU A 1 70 ? -0.412 7.626 -8.188 1.00 66.31 70 LEU A C 1
ATOM 539 O O . LEU A 1 70 ? -1.439 8.289 -8.337 1.00 66.31 70 LEU A O 1
ATOM 543 N N . MET A 1 71 ? -0.279 6.668 -7.275 1.00 69.75 71 MET A N 1
ATOM 544 C CA . MET A 1 71 ? -1.365 6.260 -6.393 1.00 69.75 71 MET A CA 1
ATOM 545 C C . MET A 1 71 ? -1.719 7.430 -5.472 1.00 69.75 71 MET A C 1
ATOM 547 O O . MET A 1 71 ? -0.843 8.006 -4.823 1.00 69.75 71 MET A O 1
ATOM 551 N N . ARG A 1 72 ? -2.989 7.828 -5.453 1.00 80.19 72 ARG A N 1
ATOM 552 C CA . ARG A 1 72 ? -3.503 8.948 -4.658 1.00 80.19 72 ARG A CA 1
ATOM 553 C C . ARG A 1 72 ? -4.104 8.418 -3.363 1.00 80.19 72 ARG A C 1
ATOM 555 O O . ARG A 1 72 ? -4.569 7.288 -3.293 1.00 80.19 72 ARG A O 1
ATOM 562 N N . VAL A 1 73 ? -4.188 9.275 -2.347 1.00 82.94 73 VAL A N 1
ATOM 563 C CA . VAL A 1 73 ? -4.860 8.954 -1.071 1.00 82.94 73 VAL A CA 1
ATOM 564 C C . VAL A 1 73 ? -6.300 8.468 -1.282 1.00 82.94 73 VAL A C 1
ATOM 566 O O . VAL A 1 73 ? -6.775 7.593 -0.562 1.00 82.94 73 VAL A O 1
ATOM 569 N N . ASP A 1 74 ? -7.006 9.020 -2.268 1.00 86.25 74 ASP A N 1
ATOM 570 C CA . ASP A 1 74 ? -8.390 8.633 -2.550 1.00 86.25 74 ASP A CA 1
ATOM 571 C C . ASP A 1 74 ? -8.511 7.239 -3.171 1.00 86.25 74 ASP A C 1
ATOM 573 O O . ASP A 1 74 ? -9.527 6.588 -2.950 1.00 86.25 74 ASP A O 1
ATOM 577 N N . ASP A 1 75 ? -7.464 6.729 -3.826 1.00 86.69 75 ASP A N 1
ATOM 578 C CA . ASP A 1 75 ? -7.448 5.356 -4.344 1.00 86.69 75 ASP A CA 1
ATOM 579 C C . ASP A 1 75 ? -7.430 4.332 -3.193 1.00 86.69 75 ASP A C 1
ATOM 581 O O . ASP A 1 75 ? -8.027 3.262 -3.296 1.00 86.69 75 ASP A O 1
ATOM 585 N N . PHE A 1 76 ? -6.804 4.679 -2.059 1.00 87.19 76 PHE A N 1
ATOM 586 C CA . PHE A 1 76 ? -6.859 3.868 -0.837 1.00 87.19 76 PHE A CA 1
ATOM 587 C C . PHE A 1 76 ? -8.230 3.935 -0.170 1.00 87.19 76 PHE A C 1
ATOM 589 O O . PHE A 1 76 ? -8.718 2.931 0.340 1.00 87.19 76 PHE A O 1
ATOM 596 N N . ALA A 1 77 ? -8.860 5.111 -0.150 1.00 87.19 77 ALA A N 1
ATOM 597 C CA . ALA A 1 77 ? -10.199 5.256 0.410 1.00 87.19 77 ALA A CA 1
ATOM 598 C C . ALA A 1 77 ? -11.217 4.432 -0.389 1.00 87.19 77 ALA A C 1
ATOM 600 O O . ALA A 1 77 ? -11.927 3.610 0.190 1.00 87.19 77 ALA A O 1
ATOM 601 N N . GLY A 1 78 ? -11.213 4.615 -1.711 1.00 90.00 78 GLY A N 1
ATOM 602 C CA . GLY A 1 78 ? -12.153 3.999 -2.632 1.00 90.00 78 GLY A CA 1
ATOM 603 C C . GLY A 1 78 ? -13.589 4.474 -2.434 1.00 90.00 78 GLY A C 1
ATOM 604 O O . GLY A 1 78 ? -13.834 5.549 -1.887 1.00 90.00 78 GLY A O 1
ATOM 605 N N . ASP A 1 79 ? -14.520 3.656 -2.910 1.00 87.56 79 ASP A N 1
ATOM 606 C CA . ASP A 1 79 ? -15.960 3.902 -2.882 1.00 87.56 79 ASP A CA 1
ATOM 607 C C . ASP A 1 79 ? -16.712 2.582 -2.648 1.00 87.56 79 ASP A C 1
ATOM 609 O O . ASP A 1 79 ? -16.350 1.536 -3.203 1.00 87.56 79 ASP A O 1
ATOM 613 N N . VAL A 1 80 ? -17.766 2.636 -1.830 1.00 87.50 80 VAL A N 1
ATOM 614 C CA . VAL A 1 80 ? -18.600 1.474 -1.470 1.00 87.50 80 VAL A CA 1
ATOM 615 C C . VAL A 1 80 ? -19.364 0.920 -2.679 1.00 87.50 80 VAL A C 1
ATOM 617 O O . VAL A 1 80 ? -19.444 -0.297 -2.862 1.00 87.50 80 VAL A O 1
ATOM 620 N N . SER A 1 81 ? -19.911 1.797 -3.525 1.00 88.88 81 SER A N 1
ATOM 621 C CA . SER A 1 81 ? -20.691 1.432 -4.718 1.00 88.88 81 SER A CA 1
ATOM 622 C C . SER A 1 81 ? -19.808 0.749 -5.758 1.00 88.88 81 SER A C 1
ATOM 624 O O . SER A 1 81 ? -20.189 -0.282 -6.315 1.00 88.88 81 SER A O 1
ATOM 626 N N . GLU A 1 82 ? -18.606 1.291 -5.962 1.00 90.06 82 GLU A N 1
ATOM 627 C CA . GLU A 1 82 ? -17.603 0.740 -6.884 1.00 90.06 82 GLU A CA 1
ATOM 628 C C . GLU A 1 82 ? -16.829 -0.448 -6.288 1.00 90.06 82 GLU A C 1
ATOM 630 O O . GLU A 1 82 ? -16.039 -1.083 -6.986 1.00 90.06 82 GLU A O 1
ATOM 635 N N . ARG A 1 83 ? -17.044 -0.763 -5.000 1.00 87.44 83 ARG A N 1
ATOM 636 C CA . ARG A 1 83 ? -16.332 -1.815 -4.250 1.00 87.44 83 ARG A CA 1
ATOM 637 C C . ARG A 1 83 ? -14.818 -1.703 -4.396 1.00 87.44 83 ARG A C 1
ATOM 639 O O . ARG A 1 83 ? -14.116 -2.687 -4.633 1.00 87.44 83 ARG A O 1
ATOM 646 N N . SER A 1 84 ? -14.331 -0.478 -4.275 1.00 90.12 84 SER A N 1
ATOM 647 C CA . SER A 1 84 ? -12.922 -0.145 -4.437 1.00 90.12 84 SER A CA 1
ATOM 648 C C . SER A 1 84 ? -12.319 0.321 -3.117 1.00 90.12 84 SER A C 1
ATOM 650 O O . SER A 1 84 ? -13.035 0.731 -2.200 1.00 90.12 84 SER A O 1
ATOM 652 N N . GLY A 1 85 ? -10.989 0.251 -3.026 1.00 89.00 85 GLY A N 1
ATOM 653 C CA . GLY A 1 85 ? -10.237 0.679 -1.849 1.00 89.00 85 GLY A CA 1
ATOM 654 C C . GLY A 1 85 ? -10.708 0.013 -0.554 1.00 89.00 85 GLY A C 1
ATOM 655 O O . GLY A 1 85 ? -11.201 -1.117 -0.545 1.00 89.00 85 GLY A O 1
ATOM 656 N N . MET A 1 86 ? -10.547 0.729 0.554 1.00 90.12 86 MET A N 1
ATOM 657 C CA . MET A 1 86 ? -10.935 0.256 1.881 1.00 90.12 86 MET A CA 1
ATOM 658 C C . MET A 1 86 ? -12.447 0.323 2.115 1.00 90.12 86 MET A C 1
ATOM 660 O O . MET A 1 86 ? -12.981 -0.522 2.827 1.00 90.12 86 MET A O 1
ATOM 664 N N . GLN A 1 87 ? -13.154 1.283 1.512 1.00 89.12 87 GLN A N 1
ATOM 665 C CA . GLN A 1 87 ? -14.612 1.389 1.641 1.00 89.12 87 GLN A CA 1
ATOM 666 C C . GLN A 1 87 ? -15.350 0.194 1.028 1.00 89.12 87 GLN A C 1
ATOM 668 O O . GLN A 1 87 ? -16.388 -0.218 1.537 1.00 89.12 87 GLN A O 1
ATOM 673 N N . GLY A 1 88 ? -14.781 -0.448 0.004 1.00 89.31 88 GLY A N 1
ATOM 674 C CA . GLY A 1 88 ? -15.310 -1.710 -0.516 1.00 89.31 88 GLY A CA 1
ATOM 675 C C . GLY A 1 88 ? -15.342 -2.855 0.510 1.00 89.31 88 GLY A C 1
ATOM 676 O O . GLY A 1 88 ? -16.093 -3.811 0.321 1.00 89.31 88 GLY A O 1
ATOM 677 N N . LEU A 1 89 ? -14.571 -2.763 1.603 1.00 88.50 89 LEU A N 1
ATOM 678 C CA . LEU A 1 89 ? -14.525 -3.773 2.669 1.00 88.50 89 LEU A CA 1
ATOM 679 C C . LEU A 1 89 ? -15.695 -3.678 3.659 1.00 88.50 89 LEU A C 1
ATOM 681 O O . LEU A 1 89 ? -15.809 -4.541 4.527 1.00 88.50 89 LEU A O 1
ATOM 685 N N . GLU A 1 90 ? -16.556 -2.665 3.552 1.00 85.56 90 GLU A N 1
ATOM 686 C CA . GLU A 1 90 ? -17.738 -2.510 4.412 1.00 85.56 90 GLU A CA 1
ATOM 687 C C . GLU A 1 90 ? -18.726 -3.676 4.268 1.00 85.56 90 GLU A C 1
ATOM 689 O O . GLU A 1 90 ? -19.336 -4.091 5.241 1.00 85.56 90 GLU A O 1
ATOM 694 N N . ILE A 1 91 ? -18.840 -4.252 3.069 1.00 86.38 91 ILE A N 1
ATOM 695 C CA . ILE A 1 91 ? -19.728 -5.397 2.797 1.00 86.38 91 ILE A CA 1
ATOM 696 C C . ILE A 1 91 ? -19.150 -6.722 3.332 1.00 86.38 91 ILE A C 1
ATOM 698 O O . ILE A 1 91 ? -19.854 -7.730 3.403 1.00 86.38 91 ILE A O 1
ATOM 702 N N . ALA A 1 92 ? -17.856 -6.752 3.653 1.00 86.62 92 ALA A N 1
ATOM 703 C CA . ALA A 1 92 ? -17.176 -7.947 4.128 1.00 86.62 92 ALA A CA 1
ATOM 704 C C . ALA A 1 92 ? -17.243 -8.016 5.663 1.00 86.62 92 ALA A C 1
ATOM 706 O O . ALA A 1 92 ? -16.354 -7.526 6.365 1.00 86.62 92 ALA A O 1
ATOM 707 N N . ASP A 1 93 ? -18.320 -8.622 6.168 1.00 85.69 93 ASP A N 1
ATOM 708 C CA . ASP A 1 93 ? -18.598 -8.793 7.606 1.00 85.69 93 ASP A CA 1
ATOM 709 C C . ASP A 1 93 ? -17.594 -9.730 8.313 1.00 85.69 93 ASP A C 1
ATOM 711 O O . ASP A 1 93 ? -17.511 -9.772 9.540 1.00 85.69 93 ASP A O 1
ATOM 715 N N . ASP A 1 94 ? -16.843 -10.529 7.553 1.00 90.56 94 ASP A N 1
ATOM 716 C CA . ASP A 1 94 ? -15.823 -11.453 8.057 1.00 90.56 94 ASP A CA 1
ATOM 717 C C . ASP A 1 94 ? -14.453 -10.786 8.274 1.00 90.56 94 ASP A C 1
ATOM 719 O O . ASP A 1 94 ? -13.560 -11.364 8.907 1.00 90.56 94 ASP A O 1
ATOM 723 N N . VAL A 1 95 ? -14.282 -9.553 7.791 1.00 89.94 95 VAL A N 1
ATOM 724 C CA . VAL A 1 95 ? -13.049 -8.781 7.943 1.00 89.94 95 VAL A CA 1
ATOM 725 C C . VAL A 1 95 ? -13.015 -8.116 9.315 1.00 89.94 95 VAL A C 1
ATOM 727 O O . VAL A 1 95 ? -13.628 -7.083 9.553 1.00 89.94 95 VAL A O 1
ATOM 730 N N . THR A 1 96 ? -12.213 -8.683 10.213 1.00 92.31 96 THR A N 1
ATOM 731 C CA . THR A 1 96 ? -12.029 -8.183 11.590 1.00 92.31 96 THR A CA 1
ATOM 732 C C . THR A 1 96 ? -10.798 -7.290 11.762 1.00 92.31 96 THR A C 1
ATOM 734 O O . THR A 1 96 ? -10.603 -6.674 12.811 1.00 92.31 96 THR A O 1
ATOM 737 N N . MET A 1 97 ? -9.945 -7.200 10.741 1.00 93.00 97 MET A N 1
ATOM 738 C CA . MET A 1 97 ? -8.723 -6.403 10.779 1.00 93.00 97 MET A CA 1
ATOM 739 C C . MET A 1 97 ? -8.371 -5.831 9.409 1.00 93.00 97 MET A C 1
ATOM 741 O O . MET A 1 97 ? -8.574 -6.486 8.387 1.00 93.00 97 MET A O 1
ATOM 745 N N . VAL A 1 98 ? -7.801 -4.627 9.398 1.00 92.12 98 VAL A N 1
ATOM 746 C CA . VAL A 1 98 ? -7.322 -3.959 8.183 1.00 92.12 98 VAL A CA 1
ATOM 747 C C . VAL A 1 98 ? -5.890 -3.466 8.372 1.00 92.12 98 VAL A C 1
ATOM 749 O O . VAL A 1 98 ? -5.535 -2.917 9.414 1.00 92.12 98 VAL A O 1
ATOM 752 N N . CYS A 1 99 ? -5.053 -3.665 7.357 1.00 92.12 99 CYS A N 1
ATOM 753 C CA . CYS A 1 99 ? -3.687 -3.159 7.308 1.00 92.12 99 CYS A CA 1
ATOM 754 C C . CYS A 1 99 ? -3.338 -2.716 5.880 1.00 92.12 99 CYS A C 1
ATOM 756 O O . CYS A 1 99 ? -3.876 -3.245 4.907 1.00 92.12 99 CYS A O 1
ATOM 758 N N . CYS A 1 100 ? -2.441 -1.737 5.750 1.00 89.12 100 CYS A N 1
ATOM 759 C CA . CYS A 1 100 ? -1.983 -1.222 4.455 1.00 89.12 100 CYS A CA 1
ATOM 760 C C . CYS A 1 100 ? -0.445 -1.120 4.426 1.00 89.12 100 CYS A C 1
ATOM 762 O O . CYS A 1 100 ? 0.092 -0.011 4.410 1.00 89.12 100 CYS A O 1
ATOM 764 N N . PRO A 1 101 ? 0.283 -2.255 4.416 1.00 86.44 101 PRO A N 1
ATOM 765 C CA . PRO A 1 101 ? 1.751 -2.259 4.481 1.00 86.44 101 PRO A CA 1
ATOM 766 C C . PRO A 1 101 ? 2.403 -1.566 3.271 1.00 86.44 101 PRO A C 1
ATOM 768 O O . PRO A 1 101 ? 3.488 -0.992 3.375 1.00 86.44 101 PRO A O 1
ATOM 771 N N . ASP A 1 102 ? 1.715 -1.552 2.126 1.00 82.56 102 ASP A N 1
ATOM 772 C CA . ASP A 1 102 ? 2.215 -0.963 0.881 1.00 82.56 102 ASP A CA 1
ATOM 773 C C . ASP A 1 102 ? 2.335 0.565 0.935 1.00 82.56 102 ASP A C 1
ATOM 775 O O . ASP A 1 102 ? 3.162 1.142 0.226 1.00 82.56 102 ASP A O 1
ATOM 779 N N . VAL A 1 103 ? 1.564 1.231 1.805 1.00 84.19 103 VAL A N 1
ATOM 780 C CA . VAL A 1 103 ? 1.691 2.680 2.056 1.00 84.19 103 VAL A CA 1
ATOM 781 C C . VAL A 1 103 ? 3.101 2.998 2.551 1.00 84.19 103 VAL A C 1
ATOM 783 O O . VAL A 1 103 ? 3.703 3.992 2.147 1.00 84.19 103 VAL A O 1
ATOM 786 N N . MET A 1 104 ? 3.660 2.107 3.371 1.00 83.00 104 MET A N 1
ATOM 787 C CA . MET A 1 104 ? 4.995 2.252 3.944 1.00 83.00 104 MET A CA 1
ATOM 788 C C . MET A 1 104 ? 6.077 1.815 2.961 1.00 83.00 104 MET A C 1
ATOM 790 O O . MET A 1 104 ? 7.117 2.465 2.869 1.00 83.00 104 MET A O 1
ATOM 794 N N . ALA A 1 105 ? 5.817 0.756 2.188 1.00 74.88 105 ALA A N 1
ATOM 795 C CA . ALA A 1 105 ? 6.741 0.267 1.165 1.00 74.88 105 ALA A CA 1
ATOM 796 C C . ALA A 1 105 ? 6.949 1.285 0.026 1.00 74.88 105 ALA A C 1
ATOM 798 O O . ALA A 1 105 ? 8.068 1.449 -0.459 1.00 74.88 105 ALA A O 1
ATOM 799 N N . ASN A 1 106 ? 5.892 2.008 -0.366 1.00 63.38 106 ASN A N 1
ATOM 800 C CA . ASN A 1 106 ? 5.929 2.998 -1.451 1.00 63.38 106 ASN A CA 1
ATOM 801 C C . ASN A 1 106 ? 6.125 4.451 -0.973 1.00 63.38 106 ASN A C 1
ATOM 803 O O . ASN A 1 106 ? 6.438 5.331 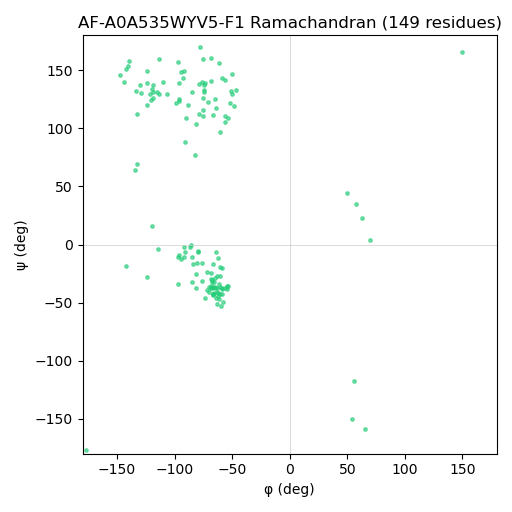-1.784 1.00 63.38 106 ASN A O 1
ATOM 807 N N . GLY A 1 107 ? 6.015 4.714 0.334 1.00 54.50 107 GLY A N 1
ATOM 808 C CA . GLY A 1 107 ? 6.257 6.024 0.959 1.00 54.50 107 GLY A CA 1
ATOM 809 C C . GLY A 1 107 ? 7.699 6.538 0.842 1.00 54.50 107 GLY A C 1
ATOM 810 O O . GLY A 1 107 ? 7.975 7.684 1.181 1.00 54.50 107 GLY A O 1
ATOM 811 N N . GLY A 1 108 ? 8.624 5.721 0.325 1.00 49.19 108 GLY A N 1
ATOM 812 C CA . GLY A 1 108 ? 9.981 6.153 -0.016 1.00 49.19 108 GLY A CA 1
ATOM 813 C C . GLY A 1 108 ? 10.106 6.879 -1.364 1.00 49.19 108 GLY A C 1
ATOM 814 O O . GLY A 1 108 ? 11.129 7.517 -1.600 1.00 49.19 108 GLY A O 1
ATOM 815 N N . THR A 1 109 ? 9.111 6.788 -2.263 1.00 52.19 109 THR A N 1
ATOM 816 C CA . THR A 1 109 ? 9.217 7.381 -3.618 1.00 52.19 109 THR A CA 1
ATOM 817 C C . THR A 1 109 ? 7.941 8.019 -4.187 1.00 52.19 109 THR A C 1
ATOM 819 O O . THR A 1 109 ? 8.071 8.830 -5.103 1.00 52.19 109 THR A O 1
ATOM 822 N N . ALA A 1 110 ? 6.736 7.715 -3.674 1.00 61.44 110 ALA A N 1
ATOM 823 C CA . ALA A 1 110 ? 5.477 8.154 -4.306 1.00 61.44 110 ALA A CA 1
ATOM 824 C C . ALA A 1 110 ? 4.514 8.977 -3.423 1.00 61.44 110 ALA A C 1
ATOM 826 O O . ALA A 1 110 ? 3.759 9.782 -3.966 1.00 61.44 110 ALA A O 1
ATOM 827 N N . LEU A 1 111 ? 4.526 8.803 -2.095 1.00 71.06 111 LEU A N 1
ATOM 828 C CA . LEU A 1 111 ? 3.619 9.494 -1.164 1.00 71.06 111 LEU A CA 1
ATOM 829 C C . LEU A 1 111 ? 4.408 10.353 -0.172 1.00 71.06 111 LEU A C 1
ATOM 831 O O . LEU A 1 111 ? 5.424 9.911 0.360 1.00 71.06 111 LEU A O 1
ATOM 835 N N . ASP A 1 112 ? 3.936 11.572 0.086 1.00 80.94 112 ASP A N 1
ATOM 836 C CA . ASP A 1 112 ? 4.480 12.424 1.142 1.00 80.94 112 ASP A CA 1
ATOM 837 C C . ASP A 1 112 ? 3.968 11.996 2.534 1.00 80.94 112 ASP A C 1
ATOM 839 O O . ASP A 1 112 ? 3.074 11.157 2.677 1.00 80.94 112 ASP A O 1
ATOM 843 N N . LYS A 1 113 ? 4.556 12.563 3.596 1.00 84.62 113 LYS A N 1
ATOM 844 C CA . LYS A 1 113 ? 4.158 12.245 4.978 1.00 84.62 113 LYS A CA 1
ATOM 845 C C . LYS A 1 113 ? 2.692 12.591 5.249 1.00 84.62 113 LYS A C 1
ATOM 847 O O . LYS A 1 113 ? 2.019 11.843 5.954 1.00 84.62 113 LYS A O 1
ATOM 852 N N . ASP A 1 114 ? 2.188 13.681 4.679 1.00 86.88 114 ASP A N 1
ATOM 853 C CA . ASP A 1 114 ? 0.800 14.106 4.874 1.00 86.88 114 ASP A CA 1
ATOM 854 C C . ASP A 1 114 ? -0.186 13.129 4.218 1.00 86.88 114 ASP A C 1
ATOM 856 O O . ASP A 1 114 ? -1.216 12.803 4.809 1.00 86.88 114 ASP A O 1
ATOM 860 N N . ALA A 1 115 ? 0.152 12.583 3.050 1.00 85.62 115 ALA A N 1
ATOM 861 C CA . ALA A 1 115 ? -0.615 11.541 2.386 1.00 85.62 115 ALA A CA 1
ATOM 862 C C . ALA A 1 115 ? -0.598 10.232 3.178 1.00 85.62 115 ALA A C 1
ATOM 864 O O . ALA A 1 115 ? -1.654 9.621 3.344 1.00 85.62 115 ALA A O 1
ATOM 865 N N . ILE A 1 116 ? 0.556 9.828 3.724 1.00 88.19 116 ILE A N 1
ATOM 866 C CA . ILE A 1 116 ? 0.642 8.662 4.620 1.00 88.19 116 ILE A CA 1
ATOM 867 C C . ILE A 1 116 ? -0.290 8.864 5.820 1.00 88.19 116 ILE A C 1
ATOM 869 O O . ILE A 1 116 ? -1.129 8.006 6.100 1.00 88.19 116 ILE A O 1
ATOM 873 N N . LYS A 1 117 ? -0.216 10.028 6.481 1.00 89.44 117 LYS A N 1
ATOM 874 C CA . LYS A 1 117 ? -1.099 10.368 7.605 1.00 89.44 117 LYS A CA 1
ATOM 875 C C . LYS A 1 117 ? -2.570 10.346 7.203 1.00 89.44 117 LYS A C 1
ATOM 877 O O . LYS A 1 117 ? -3.396 9.817 7.938 1.00 89.44 117 LYS A O 1
ATOM 882 N N . ALA A 1 118 ? -2.907 10.889 6.037 1.00 91.12 118 ALA A N 1
ATOM 883 C CA . ALA A 1 118 ? -4.275 10.907 5.541 1.00 91.12 118 ALA A CA 1
ATOM 884 C C . ALA A 1 118 ? -4.820 9.489 5.312 1.00 91.12 118 ALA A C 1
ATOM 886 O O . ALA A 1 118 ? -5.953 9.214 5.703 1.00 91.12 118 ALA A O 1
ATOM 887 N N . VAL A 1 119 ? -4.026 8.572 4.746 1.00 90.62 119 VAL A N 1
ATOM 888 C CA . VAL A 1 119 ? -4.432 7.164 4.591 1.00 90.62 119 VAL A CA 1
ATOM 889 C C . VAL A 1 119 ? -4.632 6.502 5.956 1.00 90.62 119 VAL A C 1
ATOM 891 O O . VAL A 1 119 ? -5.672 5.885 6.180 1.00 90.62 119 VAL A O 1
ATOM 894 N N . GLN A 1 120 ? -3.699 6.692 6.894 1.00 92.38 120 GLN A N 1
ATOM 895 C CA . GLN A 1 120 ? -3.806 6.143 8.252 1.00 92.38 120 GLN A CA 1
ATOM 896 C C . GLN A 1 120 ? -5.048 6.666 8.991 1.00 92.38 120 GLN A C 1
ATOM 898 O O . GLN A 1 120 ? -5.784 5.888 9.593 1.00 92.38 120 GLN A O 1
ATOM 903 N N . LEU A 1 121 ? -5.350 7.963 8.883 1.00 93.44 121 LEU A N 1
ATOM 904 C CA . LEU A 1 121 ? -6.571 8.551 9.443 1.00 93.44 121 LEU A CA 1
ATOM 905 C C . LEU A 1 121 ? -7.839 7.980 8.798 1.00 93.44 121 LEU A C 1
ATOM 907 O O . LEU A 1 121 ? -8.819 7.742 9.499 1.00 93.44 121 LEU A O 1
ATOM 911 N N . LYS A 1 122 ? -7.832 7.714 7.485 1.00 92.88 122 LYS A N 1
ATOM 912 C CA . LYS A 1 122 ? -8.962 7.054 6.813 1.00 92.88 122 LYS A CA 1
ATOM 913 C C . LYS A 1 122 ? -9.150 5.607 7.285 1.00 92.88 122 LYS A C 1
ATOM 915 O O . LYS A 1 122 ? -10.292 5.186 7.443 1.00 92.88 122 LYS A O 1
ATOM 920 N N . MET A 1 123 ? -8.069 4.870 7.559 1.00 93.56 123 MET A N 1
ATOM 921 C CA . MET A 1 123 ? -8.147 3.529 8.163 1.00 93.56 123 MET A CA 1
ATOM 922 C C . MET A 1 123 ? -8.781 3.571 9.557 1.00 93.56 123 MET A C 1
ATOM 924 O O . MET A 1 123 ? -9.651 2.753 9.855 1.00 93.56 123 MET A O 1
ATOM 928 N N . ILE A 1 124 ? -8.371 4.535 10.391 1.00 94.12 124 ILE A N 1
ATOM 929 C CA . ILE A 1 124 ? -8.952 4.750 11.725 1.00 94.12 124 ILE A CA 1
ATOM 930 C C . ILE A 1 124 ? -10.442 5.059 11.593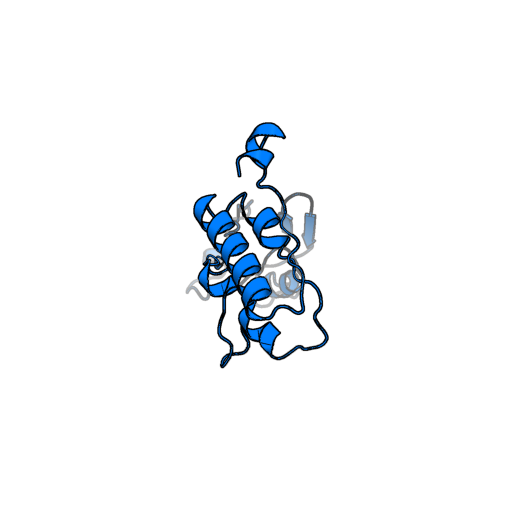 1.00 94.12 124 ILE A C 1
ATOM 932 O O . ILE A 1 124 ? -11.254 4.348 12.174 1.00 94.12 124 ILE A O 1
ATOM 936 N N . ALA A 1 125 ? -10.803 6.042 10.765 1.00 93.00 125 ALA A N 1
ATOM 937 C CA . ALA A 1 125 ? -12.190 6.454 10.570 1.00 93.00 125 ALA A CA 1
ATOM 938 C C . ALA A 1 125 ? -13.081 5.309 10.060 1.00 93.00 125 ALA A C 1
ATOM 940 O O . ALA A 1 125 ? -14.224 5.181 10.488 1.00 93.00 125 ALA A O 1
ATOM 941 N N . LEU A 1 126 ? -12.571 4.447 9.173 1.00 90.56 126 LEU A N 1
ATOM 942 C CA . LEU A 1 126 ? -13.301 3.259 8.727 1.00 90.56 126 LEU A CA 1
ATOM 943 C C . LEU A 1 126 ? -13.597 2.311 9.896 1.00 90.56 126 LEU A C 1
ATOM 945 O O . LEU A 1 126 ? -14.728 1.855 10.046 1.00 90.56 126 LEU A O 1
ATOM 949 N N . CYS A 1 127 ? -12.592 2.027 10.727 1.00 92.62 127 CYS A N 1
ATOM 950 C CA . CYS A 1 127 ? -12.756 1.145 11.882 1.00 92.62 127 CYS A CA 1
ATOM 951 C C . CYS A 1 127 ? -13.674 1.759 12.947 1.00 92.62 127 CYS A C 1
ATOM 953 O O . CYS A 1 127 ? -14.480 1.045 13.534 1.00 92.62 127 CYS A O 1
ATOM 955 N N . GLU A 1 128 ? -13.597 3.075 13.163 1.00 93.31 128 GLU A N 1
ATOM 956 C CA . GLU A 1 128 ? -14.504 3.810 14.052 1.00 93.31 128 GLU A CA 1
ATOM 957 C C . GLU A 1 128 ? -15.955 3.766 13.558 1.00 93.31 128 GLU A C 1
ATOM 959 O O . GLU A 1 128 ? -16.867 3.575 14.361 1.00 93.31 128 GLU A O 1
ATOM 964 N N . ASN A 1 129 ? -16.172 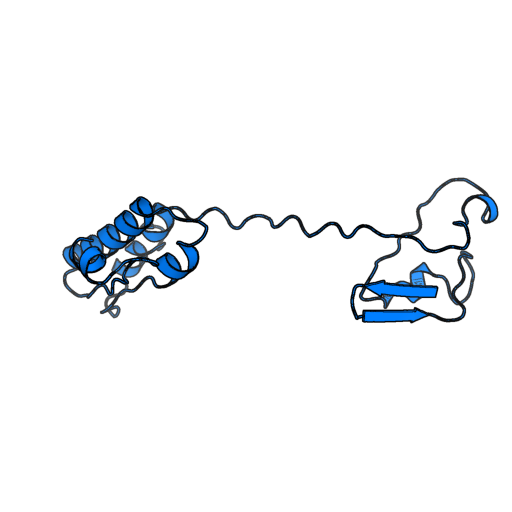3.907 12.246 1.00 90.69 129 ASN A N 1
ATOM 965 C CA . ASN A 1 129 ? -17.508 3.898 11.651 1.00 90.69 129 ASN A CA 1
ATOM 966 C C . ASN A 1 129 ? -18.167 2.514 11.697 1.00 90.69 129 ASN A C 1
ATOM 968 O O . ASN A 1 129 ? -19.365 2.426 11.962 1.00 90.69 129 ASN A O 1
ATOM 972 N N . LEU A 1 130 ? -17.408 1.448 11.426 1.00 90.81 130 LEU A N 1
ATOM 973 C CA . LEU A 1 130 ? -17.945 0.083 11.383 1.00 90.81 130 LEU A CA 1
ATOM 974 C C . LEU A 1 130 ? -17.999 -0.570 12.770 1.00 90.81 130 LEU A C 1
ATOM 976 O O . LEU A 1 130 ? -18.914 -1.338 13.057 1.00 90.81 130 LEU A O 1
ATOM 980 N N . GLY A 1 131 ? -17.062 -0.234 13.661 1.00 90.88 131 GLY A N 1
ATOM 981 C CA . GLY A 1 131 ? -17.070 -0.659 15.065 1.00 90.88 131 GLY A CA 1
ATOM 982 C C . GLY A 1 131 ? -16.810 -2.152 15.309 1.00 90.88 131 GLY A C 1
ATOM 983 O O . GLY A 1 131 ? -16.854 -2.597 16.455 1.00 90.88 131 GLY A O 1
ATOM 984 N N . ASP A 1 132 ? -16.531 -2.924 14.261 1.00 91.94 132 ASP A N 1
ATOM 985 C CA . ASP A 1 132 ? -16.368 -4.384 14.272 1.00 91.94 132 ASP A CA 1
ATOM 986 C C . ASP A 1 132 ? -14.937 -4.848 13.941 1.00 91.94 132 ASP A C 1
ATOM 988 O O . ASP A 1 132 ? -14.638 -6.043 14.000 1.00 91.94 132 ASP A O 1
ATOM 992 N N . ARG A 1 133 ? -14.036 -3.915 13.611 1.00 90.88 133 ARG A N 1
ATOM 993 C CA . ARG A 1 133 ? -12.697 -4.213 13.091 1.00 90.88 133 ARG A CA 1
ATOM 994 C C . ARG A 1 133 ? -11.605 -3.317 13.658 1.00 90.88 133 ARG A C 1
ATOM 996 O O . ARG A 1 133 ? -11.860 -2.212 14.132 1.00 90.88 133 ARG A O 1
ATOM 1003 N N . VAL A 1 134 ? -10.366 -3.804 13.589 1.00 93.88 134 VAL A N 1
ATOM 1004 C CA . VAL A 1 134 ? -9.172 -3.125 14.117 1.00 93.88 134 VAL A CA 1
ATOM 1005 C C . VAL A 1 134 ? -8.215 -2.740 12.986 1.00 93.88 134 VAL A C 1
ATOM 1007 O O . VAL A 1 134 ? -7.847 -3.578 12.161 1.00 93.88 134 VAL A O 1
ATOM 1010 N N . ALA A 1 135 ? -7.759 -1.486 12.972 1.00 94.50 135 ALA A N 1
ATOM 1011 C CA . ALA A 1 135 ? -6.696 -1.030 12.078 1.00 94.50 135 ALA A CA 1
ATOM 1012 C C . ALA A 1 135 ? -5.309 -1.325 12.667 1.00 94.50 135 ALA A C 1
ATOM 1014 O O . ALA A 1 135 ? -5.026 -0.971 13.812 1.00 94.50 135 ALA A O 1
ATOM 1015 N N . ILE A 1 136 ? -4.424 -1.913 11.860 1.00 94.44 136 ILE A N 1
ATOM 1016 C CA . ILE A 1 136 ? -2.987 -1.999 12.145 1.00 94.44 136 ILE A CA 1
ATOM 1017 C C . ILE A 1 136 ? -2.283 -0.890 11.368 1.00 94.44 136 ILE A C 1
ATOM 1019 O O . ILE A 1 136 ? -2.386 -0.824 10.141 1.00 94.44 136 ILE A O 1
ATOM 1023 N N . ILE A 1 137 ? -1.573 -0.029 12.097 1.00 92.44 137 ILE A N 1
ATOM 1024 C CA . ILE A 1 137 ? -0.909 1.158 11.560 1.00 92.44 137 ILE A CA 1
ATOM 1025 C C . ILE A 1 137 ? 0.586 1.072 11.842 1.00 92.44 137 ILE A C 1
ATOM 1027 O O . ILE A 1 137 ? 1.002 0.956 12.994 1.00 92.44 137 ILE A O 1
ATOM 1031 N N . ASP A 1 138 ? 1.377 1.170 10.779 1.00 89.69 138 ASP A N 1
ATOM 1032 C CA . ASP A 1 138 ? 2.834 1.160 10.840 1.00 89.69 138 ASP A CA 1
ATOM 1033 C C . ASP A 1 138 ? 3.410 2.581 10.946 1.00 89.69 138 ASP A C 1
ATOM 1035 O O . ASP A 1 138 ? 2.866 3.552 10.413 1.00 89.69 138 ASP A O 1
ATOM 1039 N N . ALA A 1 139 ? 4.553 2.704 11.621 1.00 88.25 139 ALA A N 1
ATOM 1040 C CA . ALA A 1 139 ? 5.261 3.972 11.752 1.00 88.25 139 ALA A CA 1
ATOM 1041 C C . ALA A 1 139 ? 5.979 4.361 10.442 1.00 88.25 139 ALA A C 1
ATOM 1043 O O . ALA A 1 139 ? 6.627 3.499 9.841 1.00 88.25 139 ALA A O 1
ATOM 1044 N N . PRO A 1 140 ? 5.931 5.641 10.013 1.00 86.50 140 PRO A N 1
ATOM 1045 C CA . PRO A 1 140 ? 6.717 6.145 8.884 1.00 86.50 140 PRO A CA 1
ATOM 1046 C C . PRO A 1 140 ? 8.206 5.785 8.968 1.00 86.50 140 PRO A C 1
ATOM 1048 O O . PRO A 1 140 ? 8.761 5.749 10.071 1.00 86.50 140 PRO A O 1
ATOM 1051 N N . PRO A 1 141 ? 8.872 5.549 7.818 1.00 83.44 141 PRO A N 1
ATOM 1052 C CA . PRO A 1 141 ? 10.301 5.277 7.809 1.00 83.44 141 PRO A CA 1
ATOM 1053 C C . PRO A 1 141 ? 11.084 6.475 8.365 1.00 83.44 141 PRO A C 1
ATOM 1055 O O . PRO A 1 141 ? 10.622 7.619 8.339 1.00 83.44 141 PRO A O 1
ATOM 1058 N N . ASP A 1 142 ? 12.286 6.198 8.866 1.00 86.00 142 ASP A N 1
ATOM 1059 C CA . ASP A 1 142 ? 13.244 7.198 9.357 1.00 86.00 142 ASP A CA 1
ATOM 1060 C C . ASP A 1 142 ? 12.777 8.037 10.564 1.00 86.00 142 ASP A C 1
ATOM 1062 O O . ASP A 1 142 ? 13.294 9.130 10.811 1.00 86.00 142 ASP A O 1
ATOM 1066 N N . LEU A 1 143 ? 11.820 7.533 11.352 1.00 88.31 143 LEU A N 1
ATOM 1067 C CA . LEU A 1 143 ? 11.429 8.131 12.629 1.00 88.31 143 LEU A CA 1
ATOM 1068 C C . LEU A 1 143 ? 12.129 7.455 13.815 1.00 88.31 143 LEU A C 1
ATOM 1070 O O . LEU A 1 143 ? 12.248 6.233 13.900 1.00 88.31 143 LEU A O 1
ATOM 1074 N N . THR A 1 144 ? 12.565 8.267 14.776 1.00 93.06 144 THR A N 1
ATOM 1075 C CA . THR A 1 144 ? 13.007 7.786 16.094 1.00 93.06 144 THR A CA 1
ATOM 1076 C C . THR A 1 144 ? 11.805 7.400 16.966 1.00 93.06 144 THR A C 1
ATOM 1078 O O . THR A 1 144 ? 10.713 7.923 16.747 1.00 93.06 144 THR A O 1
ATOM 1081 N N . PRO A 1 145 ? 11.974 6.572 18.017 1.00 93.19 145 PRO A N 1
ATOM 1082 C CA . PRO A 1 145 ? 10.862 6.188 18.893 1.00 93.19 145 PRO A CA 1
ATOM 1083 C C . PRO A 1 145 ? 10.084 7.369 19.497 1.00 93.19 145 PRO A C 1
ATOM 1085 O O . PRO A 1 145 ? 8.866 7.295 19.620 1.00 93.19 145 PRO A O 1
ATOM 1088 N N . GLN A 1 146 ? 10.762 8.476 19.825 1.00 93.94 146 GLN A N 1
ATOM 1089 C CA . GLN A 1 146 ? 10.094 9.683 20.323 1.00 93.94 146 GLN A CA 1
ATOM 1090 C C . GLN A 1 146 ? 9.213 10.321 19.242 1.00 93.94 146 GLN A C 1
ATOM 1092 O O . GLN A 1 146 ? 8.073 10.671 19.509 1.00 93.94 146 GLN A O 1
ATOM 1097 N N . GLN A 1 147 ? 9.714 10.409 18.008 1.00 92.19 147 GLN A N 1
ATOM 1098 C CA . GLN A 1 147 ? 8.955 10.962 16.886 1.00 92.19 147 GLN A CA 1
ATOM 1099 C C . GLN A 1 147 ? 7.779 10.071 16.478 1.00 92.19 147 GLN A C 1
ATOM 1101 O O . GLN A 1 147 ? 6.778 10.594 16.012 1.00 92.19 147 GLN A O 1
ATOM 1106 N N . VAL A 1 148 ? 7.882 8.750 16.662 1.00 91.50 148 VAL A N 1
ATOM 1107 C CA . VAL A 1 148 ? 6.751 7.825 16.479 1.00 91.50 148 VAL A CA 1
ATOM 1108 C C . VAL A 1 148 ? 5.688 8.036 17.555 1.00 91.50 148 VAL A C 1
ATOM 1110 O O . VAL A 1 148 ? 4.508 7.930 17.261 1.00 91.50 148 VAL A O 1
ATOM 1113 N N . SER A 1 149 ? 6.081 8.356 18.791 1.00 90.94 149 SER A N 1
ATOM 1114 C CA . SER A 1 149 ? 5.116 8.697 19.842 1.00 90.94 149 SER A CA 1
ATOM 1115 C C . SER A 1 149 ? 4.390 10.018 19.575 1.00 90.94 149 SER A C 1
ATOM 1117 O O . SER A 1 149 ? 3.263 10.179 20.035 1.00 90.94 149 SER A O 1
ATOM 1119 N N . ASP A 1 150 ? 5.048 10.965 18.904 1.00 91.50 150 ASP A N 1
ATOM 1120 C CA . ASP A 1 150 ? 4.475 12.273 18.569 1.00 91.50 150 ASP A CA 1
ATOM 1121 C C . ASP A 1 150 ? 3.624 12.239 17.279 1.00 91.50 150 ASP A C 1
ATOM 1123 O O . ASP A 1 150 ? 2.878 13.185 17.013 1.00 91.50 150 ASP A O 1
ATOM 1127 N N . TRP A 1 151 ? 3.783 11.191 16.461 1.00 88.44 151 TRP A N 1
ATOM 1128 C CA . TRP A 1 151 ? 3.134 10.994 15.160 1.00 88.44 151 TRP A CA 1
ATOM 1129 C C . TRP A 1 151 ? 1.636 10.689 15.284 1.00 88.44 151 TRP A C 1
ATOM 1131 O O . TRP A 1 151 ? 0.846 11.393 14.592 1.00 88.44 151 TRP A O 1
#

Radius of gyration: 28.62 Å; Cα contacts (8 Å, |Δi|>4): 137; chains: 1; bounding box: 53×34×76 Å

Solvent-accessible surface area (backbone atoms only — not comparable to full-atom values): 9877 Å² total; per-residue (Å²): 89,75,48,75,57,94,92,50,73,50,81,45,80,82,63,30,91,46,96,84,41,98,38,25,49,58,67,65,34,69,76,45,92,87,55,83,68,78,89,77,94,69,91,72,55,71,79,76,69,51,77,77,93,75,90,82,87,78,81,79,75,74,77,77,73,75,68,71,76,82,77,49,59,63,59,52,44,44,36,59,91,77,54,29,49,56,41,30,48,73,82,42,84,85,58,50,63,48,72,63,70,61,61,64,71,43,42,80,82,74,42,55,72,68,46,52,51,50,43,54,51,49,45,48,52,50,25,66,73,67,69,69,38,45,62,56,83,82,77,70,84,96,58,52,75,68,55,56,74,73,102

Sequence (151 aa):
MKIRSGSVEEGYENVSLGRRAAKNVTEVLQASKLVMVIEEQTQGSLAERMPEAGTYFIRHQEPKAEGLPLMRVDDFAGDVSERSGMQGLEIADDVTMVCCPDVMANGGTALDKDAIKAVQLKMIALCENLGDRVAIIDAPPDLTPQQVSDW